Protein AF-A0A218UIF4-F1 (afdb_monomer_lite)

Foldseek 3Di:
DVVLVVCVVVVPADDLVSLVVLLVVLLPDDPPDPVSVVSVVSSVVVNVSPVPDLPCLPNLVSVLVSCLVVVVLVVSLVSVLSHLCLLSNLVSLLCNCVVVVVVVCLVVSLVVSLVSNVVVVNVNSSVSNVVNND

Organism: NCBI:txid40157

InterPro domains:
  IPR007317 Golgi to ER traffic protein 4 [PF04190] (1-133)
  IPR007317 Golgi to ER traffic protein 4 [PTHR12875] (1-133)
  IPR011990 Tetratricopeptide-like helical domain superfamily [G3DSA:1.25.40.10] (1-134)

Structure (mmCIF, N/CA/C/O backbone):
data_AF-A0A218UIF4-F1
#
_entry.id   AF-A0A218UIF4-F1
#
loop_
_atom_site.group_PDB
_atom_site.id
_atom_site.type_symbol
_atom_site.label_atom_id
_atom_site.label_alt_id
_atom_site.label_comp_id
_atom_site.label_asym_id
_atom_site.label_entity_id
_atom_site.label_seq_id
_atom_site.pdbx_PDB_ins_code
_atom_site.Cartn_x
_atom_site.Cartn_y
_atom_site.Cartn_z
_atom_site.occupancy
_atom_site.B_iso_or_equiv
_atom_site.auth_seq_id
_atom_site.auth_comp_id
_atom_site.auth_asym_id
_atom_site.auth_atom_id
_atom_site.pdbx_PDB_model_num
ATOM 1 N N . MET A 1 1 ? -5.548 -8.426 16.314 1.00 84.94 1 MET A N 1
ATOM 2 C CA . MET A 1 1 ? -7.003 -8.274 16.071 1.00 84.94 1 MET A CA 1
ATOM 3 C C . MET A 1 1 ? -7.715 -7.448 17.142 1.00 84.94 1 MET A C 1
ATOM 5 O O . MET A 1 1 ? -8.431 -6.534 16.761 1.00 84.94 1 MET A O 1
ATOM 9 N N . LEU A 1 2 ? -7.484 -7.687 18.441 1.00 92.12 2 LEU A N 1
ATOM 10 C CA . LEU A 1 2 ? -8.161 -6.963 19.537 1.00 92.12 2 LEU A CA 1
ATOM 11 C C . LEU A 1 2 ? -8.020 -5.430 19.494 1.00 92.12 2 LEU A C 1
ATOM 13 O O . LEU A 1 2 ? -8.958 -4.728 19.846 1.00 92.12 2 LEU A O 1
ATOM 17 N N . VAL A 1 3 ? -6.879 -4.902 19.030 1.00 92.81 3 VAL A N 1
ATOM 18 C CA . VAL A 1 3 ? -6.672 -3.446 18.895 1.00 92.81 3 VAL A CA 1
ATOM 19 C C . VAL A 1 3 ? -7.714 -2.821 17.962 1.00 92.81 3 VAL A C 1
ATOM 21 O O . VAL A 1 3 ? -8.368 -1.861 18.349 1.00 92.81 3 VAL A O 1
ATOM 24 N N . LEU A 1 4 ? -7.921 -3.394 16.771 1.00 92.62 4 LEU A N 1
ATOM 25 C CA . LEU A 1 4 ? -8.921 -2.902 15.814 1.00 92.62 4 LEU A CA 1
ATOM 26 C C . LEU A 1 4 ? -10.341 -3.045 16.364 1.00 92.62 4 LEU A C 1
ATOM 28 O O . LEU A 1 4 ? -11.136 -2.123 16.249 1.00 92.62 4 LEU A O 1
ATOM 32 N N . GLU A 1 5 ? -10.640 -4.163 17.026 1.00 94.31 5 GLU A N 1
ATOM 33 C CA . GLU A 1 5 ? -11.942 -4.370 17.663 1.00 94.31 5 GLU A CA 1
ATOM 34 C C . GLU A 1 5 ? -12.231 -3.329 18.758 1.00 94.31 5 GLU A C 1
ATOM 36 O O . GLU A 1 5 ? -13.353 -2.842 18.867 1.00 94.31 5 GLU A O 1
ATOM 41 N N . SER A 1 6 ? -11.219 -2.959 19.546 1.00 94.81 6 SER A N 1
ATOM 42 C CA . SER A 1 6 ? -11.327 -1.908 20.562 1.00 94.81 6 SER A CA 1
ATOM 43 C C . SER A 1 6 ? -11.587 -0.537 19.933 1.00 94.81 6 SER A C 1
ATOM 45 O O . SER A 1 6 ? -12.481 0.187 20.371 1.00 94.81 6 SER A O 1
ATOM 47 N N . LEU A 1 7 ? -10.851 -0.191 18.871 1.00 93.00 7 LEU A N 1
ATOM 48 C CA . LEU A 1 7 ? -11.015 1.079 18.156 1.00 93.00 7 LEU A CA 1
ATOM 49 C C . LEU A 1 7 ? -12.392 1.197 17.493 1.00 93.00 7 LEU A C 1
ATOM 51 O O . LEU A 1 7 ? -13.010 2.254 17.544 1.00 93.00 7 LEU A O 1
ATOM 55 N N . GLU A 1 8 ? -12.899 0.106 16.922 1.00 91.75 8 GLU A N 1
ATOM 56 C CA . GLU A 1 8 ? -14.248 0.043 16.352 1.00 91.75 8 GLU A CA 1
ATOM 57 C C . GLU A 1 8 ? -15.329 0.198 17.432 1.00 91.75 8 GLU A C 1
ATOM 59 O O . GLU A 1 8 ? -16.258 0.983 17.269 1.00 91.75 8 GLU A O 1
ATOM 64 N N . LYS A 1 9 ? -15.213 -0.522 18.557 1.00 93.81 9 LYS A N 1
ATOM 65 C CA . LYS A 1 9 ? -16.207 -0.480 19.647 1.00 93.81 9 LYS A CA 1
ATOM 66 C C . LYS A 1 9 ? -16.231 0.845 20.406 1.00 93.81 9 LYS A C 1
ATOM 68 O O . LYS A 1 9 ? -17.258 1.186 20.982 1.00 93.81 9 LYS A O 1
ATOM 73 N N . SER A 1 10 ? -15.106 1.553 20.445 1.00 93.31 10 SER A N 1
ATOM 74 C CA . SER A 1 10 ? -14.992 2.856 21.107 1.00 93.31 10 SER A CA 1
ATOM 75 C C . SER A 1 10 ? -15.363 4.034 20.205 1.00 93.31 10 SER A C 1
ATOM 77 O O . SER A 1 10 ? -15.313 5.168 20.676 1.00 93.31 10 SER A O 1
ATOM 79 N N . ASP A 1 11 ? -15.726 3.781 18.940 1.00 87.50 11 ASP A N 1
ATOM 80 C CA . ASP A 1 11 ? -15.936 4.813 17.915 1.00 87.50 11 ASP A CA 1
ATOM 81 C C . ASP A 1 11 ? -14.741 5.785 17.831 1.00 87.50 11 ASP A C 1
ATOM 83 O O . ASP A 1 11 ? -14.872 7.008 17.729 1.00 87.50 11 ASP A O 1
ATOM 87 N N . ALA A 1 12 ? -13.530 5.226 17.960 1.00 89.44 12 ALA A N 1
ATOM 88 C CA . ALA A 1 12 ? -12.306 6.005 17.964 1.00 89.44 12 ALA A CA 1
ATOM 89 C C . ALA A 1 12 ? -12.121 6.694 16.610 1.00 89.44 12 ALA A C 1
ATOM 91 O O . ALA A 1 12 ? -12.130 6.053 15.556 1.00 89.44 12 ALA A O 1
ATOM 92 N N . LYS A 1 13 ? -11.890 8.009 16.644 1.00 88.31 13 LYS A N 1
ATOM 93 C CA . LYS A 1 13 ? -11.562 8.776 15.442 1.00 88.31 13 LYS A CA 1
ATOM 94 C C . LYS A 1 13 ? -10.190 8.374 14.921 1.00 88.31 13 LYS A C 1
ATOM 96 O O . LYS A 1 13 ? -9.262 8.137 15.694 1.00 88.31 13 LYS A O 1
ATOM 101 N N . 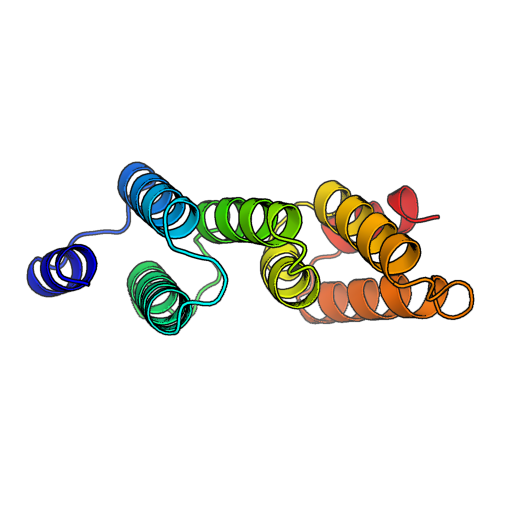VAL A 1 14 ? -10.058 8.359 13.600 1.00 87.75 14 VAL A N 1
ATOM 102 C CA . VAL A 1 14 ? -8.770 8.130 12.952 1.00 87.75 14 VAL A CA 1
ATOM 103 C C . VAL A 1 14 ? -7.821 9.270 13.307 1.00 87.75 14 VAL A C 1
ATOM 105 O O . VAL A 1 14 ? -8.141 10.443 13.114 1.00 87.75 14 VAL A O 1
ATOM 108 N N . ALA A 1 15 ? -6.656 8.906 13.828 1.00 87.81 15 ALA A N 1
ATOM 109 C CA . ALA A 1 15 ? -5.586 9.813 14.208 1.00 87.81 15 ALA A CA 1
ATOM 110 C C . ALA A 1 15 ? -4.251 9.270 13.685 1.00 87.81 15 ALA A C 1
ATOM 112 O O . ALA A 1 15 ? -4.094 8.060 13.497 1.00 87.81 15 ALA A O 1
ATOM 113 N N . GLU A 1 16 ? -3.298 10.158 13.400 1.00 85.56 16 GLU A N 1
ATOM 114 C CA . GLU A 1 16 ? -2.038 9.787 12.746 1.00 85.56 16 GLU A CA 1
ATOM 115 C C . GLU A 1 16 ? -1.218 8.787 13.573 1.00 85.56 16 GLU A C 1
ATOM 117 O O . GLU A 1 16 ? -0.703 7.811 13.029 1.00 85.56 16 GLU A O 1
ATOM 122 N N . ASP A 1 17 ? -1.173 8.964 14.893 1.00 90.25 17 ASP A N 1
ATOM 123 C CA . ASP A 1 17 ? -0.495 8.062 15.824 1.00 90.25 17 ASP A CA 1
ATOM 124 C C . ASP A 1 17 ? -1.091 6.645 15.795 1.00 90.25 17 ASP A C 1
ATOM 126 O O . ASP A 1 17 ? -0.357 5.653 15.822 1.00 90.25 17 ASP A O 1
ATOM 130 N N . LEU A 1 18 ? -2.417 6.529 15.662 1.00 90.88 18 LEU A N 1
ATOM 131 C CA . LEU A 1 18 ? -3.093 5.240 15.519 1.00 90.88 18 LEU A CA 1
ATOM 132 C C . LEU A 1 18 ? -2.725 4.562 14.197 1.00 90.88 18 LEU A C 1
ATOM 134 O O . LEU A 1 18 ? -2.445 3.362 14.190 1.00 90.88 18 LEU A O 1
ATOM 138 N N . LEU A 1 19 ? -2.667 5.314 13.094 1.00 90.00 19 LEU A N 1
ATOM 139 C CA . LEU A 1 19 ? -2.255 4.788 11.787 1.00 90.00 19 LEU A CA 1
ATOM 140 C C . LEU A 1 19 ? -0.800 4.305 11.805 1.00 90.00 19 LEU A C 1
ATOM 142 O O . LEU A 1 19 ? -0.497 3.225 11.295 1.00 90.00 19 LEU A O 1
ATOM 146 N N . GLU A 1 20 ? 0.098 5.063 12.434 1.00 90.81 20 GLU A N 1
ATOM 147 C CA . GLU A 1 20 ? 1.494 4.659 12.602 1.00 90.81 20 GLU A CA 1
ATOM 148 C C . GLU A 1 20 ? 1.625 3.398 13.455 1.00 90.81 20 GLU A C 1
ATOM 150 O O . GLU A 1 20 ? 2.401 2.502 13.121 1.00 90.81 20 GLU A O 1
ATOM 155 N N . ASN A 1 21 ? 0.853 3.288 14.535 1.00 92.69 21 ASN A N 1
ATOM 156 C CA . ASN A 1 21 ? 0.845 2.095 15.376 1.00 92.69 21 ASN A CA 1
ATOM 157 C C . ASN A 1 21 ? 0.303 0.871 14.624 1.00 92.69 21 ASN A C 1
ATOM 159 O O . ASN A 1 21 ? 0.860 -0.219 14.757 1.00 92.69 21 ASN A O 1
ATOM 163 N N . MET A 1 22 ? -0.723 1.038 13.783 1.00 92.38 22 MET A N 1
ATOM 164 C CA . MET A 1 22 ? -1.214 -0.036 12.912 1.00 92.38 22 MET A CA 1
ATOM 165 C C . MET A 1 22 ? -0.158 -0.492 11.913 1.00 92.38 22 MET A C 1
ATOM 167 O O . MET A 1 22 ? 0.060 -1.693 11.762 1.00 92.38 22 MET A O 1
ATOM 171 N N . ALA A 1 23 ? 0.527 0.448 11.266 1.00 92.06 23 ALA A N 1
ATOM 172 C CA . ALA A 1 23 ? 1.608 0.119 10.351 1.00 92.06 23 ALA A CA 1
ATOM 173 C C . ALA A 1 23 ? 2.762 -0.597 11.066 1.00 92.06 23 ALA A C 1
ATOM 175 O O . ALA A 1 23 ? 3.236 -1.616 10.577 1.00 92.06 23 ALA A O 1
ATOM 176 N N . LYS A 1 24 ? 3.172 -0.128 12.254 1.00 92.94 24 LYS A N 1
ATOM 177 C CA . LYS A 1 24 ? 4.195 -0.798 13.077 1.00 92.94 24 LYS A CA 1
ATOM 178 C C . LYS A 1 24 ? 3.795 -2.232 13.409 1.00 92.94 24 LYS A C 1
ATOM 180 O O . LYS A 1 24 ? 4.617 -3.130 13.262 1.00 92.94 24 LYS A O 1
ATOM 185 N N . LEU A 1 25 ? 2.542 -2.459 13.811 1.00 94.44 25 LEU A N 1
ATOM 186 C CA . LEU A 1 25 ? 2.030 -3.810 14.046 1.00 94.44 25 LEU A CA 1
ATOM 187 C C . LEU A 1 25 ? 2.124 -4.661 12.778 1.00 94.44 25 LEU A C 1
ATOM 189 O O . LEU A 1 25 ? 2.661 -5.759 12.844 1.00 94.44 25 LEU A O 1
ATOM 193 N N . PHE A 1 26 ? 1.682 -4.142 11.631 1.00 94.19 26 PHE A N 1
ATOM 194 C CA . PHE A 1 26 ? 1.777 -4.837 10.346 1.00 94.19 26 PHE A CA 1
ATOM 195 C C . PHE A 1 26 ? 3.221 -5.210 9.972 1.00 94.19 26 PHE A C 1
ATOM 197 O O . PHE A 1 26 ? 3.455 -6.337 9.546 1.00 94.19 26 PHE A O 1
ATOM 204 N N . CYS A 1 27 ? 4.194 -4.316 10.186 1.00 93.19 27 CYS A N 1
ATOM 205 C CA . CYS A 1 27 ? 5.617 -4.589 9.942 1.00 93.19 27 CYS A CA 1
ATOM 206 C C . CYS A 1 27 ? 6.176 -5.727 10.804 1.00 93.19 27 CYS A C 1
ATOM 208 O O . CYS A 1 27 ? 7.122 -6.394 10.401 1.00 93.19 27 CYS A O 1
ATOM 210 N N . LEU A 1 28 ? 5.632 -5.919 12.008 1.00 93.81 28 LEU A N 1
ATOM 211 C CA . LEU A 1 28 ? 6.063 -6.969 12.933 1.00 93.81 28 LEU A CA 1
ATOM 212 C C . LEU A 1 28 ? 5.381 -8.315 12.653 1.00 93.81 28 LEU A C 1
ATOM 214 O O . LEU A 1 28 ? 5.789 -9.337 13.204 1.00 93.81 28 LEU A O 1
ATOM 218 N N . MET A 1 29 ? 4.336 -8.335 11.822 1.00 94.50 29 MET A N 1
ATOM 219 C CA . MET A 1 29 ? 3.655 -9.566 11.439 1.00 94.50 29 MET A CA 1
ATOM 220 C C . MET A 1 29 ? 4.459 -10.317 10.380 1.00 94.50 29 MET A C 1
ATOM 222 O O . MET A 1 29 ? 4.955 -9.737 9.411 1.00 94.50 29 MET A O 1
ATOM 226 N N . HIS A 1 30 ? 4.518 -11.639 10.530 1.00 93.06 30 HIS A N 1
ATOM 227 C CA . HIS A 1 30 ? 5.156 -12.510 9.552 1.00 93.06 30 HIS A CA 1
ATOM 228 C C . HIS A 1 30 ? 4.515 -12.318 8.166 1.00 93.06 30 HIS A C 1
ATOM 230 O O . HIS A 1 30 ? 3.293 -12.388 8.028 1.00 93.06 30 HIS A O 1
ATOM 236 N N . SER A 1 31 ? 5.334 -12.073 7.142 1.00 89.94 31 SER A N 1
ATOM 237 C CA . SER A 1 31 ? 4.885 -11.670 5.798 1.00 89.94 31 SER A CA 1
ATOM 238 C C . SER A 1 31 ? 3.931 -12.655 5.137 1.00 89.94 31 SER A C 1
ATOM 240 O O . SER A 1 31 ? 2.959 -12.240 4.516 1.00 89.94 31 SER A O 1
ATOM 242 N N . ASN A 1 32 ? 4.148 -13.951 5.352 1.00 87.56 32 ASN A N 1
ATOM 243 C CA . ASN A 1 32 ? 3.327 -15.005 4.753 1.00 87.56 32 ASN A CA 1
ATOM 244 C C . ASN A 1 32 ? 2.153 -15.459 5.638 1.00 87.56 32 ASN A C 1
ATOM 246 O O . ASN A 1 32 ? 1.569 -16.508 5.375 1.00 87.56 32 ASN A O 1
ATOM 250 N N . SER A 1 33 ? 1.836 -14.741 6.722 1.00 93.12 33 SER A N 1
ATOM 251 C CA . SER A 1 33 ? 0.749 -15.150 7.616 1.00 93.12 33 SER A CA 1
ATOM 252 C C . SER A 1 33 ? -0.620 -14.679 7.095 1.00 93.12 33 SER A C 1
ATOM 254 O O . SER A 1 33 ? -0.769 -13.514 6.708 1.00 93.12 33 SER A O 1
ATOM 256 N N . PRO A 1 34 ? -1.658 -15.537 7.108 1.00 92.31 34 PRO A N 1
ATOM 257 C CA . PRO A 1 34 ? -3.009 -15.135 6.711 1.00 92.31 34 PRO A CA 1
ATOM 258 C C . PRO A 1 34 ? -3.596 -14.063 7.645 1.00 92.31 34 PRO A C 1
ATOM 260 O O . PRO A 1 34 ? -4.385 -13.216 7.220 1.00 92.31 34 PRO A O 1
ATOM 263 N N . GLU A 1 35 ? -3.171 -14.036 8.910 1.00 94.25 35 GLU A N 1
ATOM 264 C CA . GLU A 1 35 ? -3.559 -13.014 9.884 1.00 94.25 35 GLU A CA 1
ATOM 265 C C . GLU A 1 35 ? -3.099 -11.623 9.451 1.00 94.25 35 GLU A C 1
ATOM 267 O O . GLU A 1 35 ? -3.800 -10.649 9.726 1.00 94.25 35 GLU A O 1
ATOM 272 N N . ARG A 1 36 ? -1.952 -11.514 8.768 1.00 93.31 36 ARG A N 1
ATOM 273 C CA . ARG A 1 36 ? -1.428 -10.238 8.270 1.00 93.31 36 ARG A CA 1
ATOM 274 C C . ARG A 1 36 ? -2.334 -9.645 7.195 1.00 93.31 36 ARG A C 1
ATOM 276 O O . ARG A 1 36 ? -2.655 -8.459 7.265 1.00 93.31 36 ARG A O 1
ATOM 283 N N . ALA A 1 37 ? -2.818 -10.470 6.267 1.00 91.19 37 ALA A N 1
ATOM 284 C CA . ALA A 1 37 ? -3.794 -10.056 5.258 1.00 91.19 37 ALA A CA 1
ATOM 285 C C . ALA A 1 37 ? -5.141 -9.660 5.892 1.00 91.19 37 ALA A C 1
ATOM 287 O O . ALA A 1 37 ? -5.710 -8.615 5.565 1.00 91.19 37 ALA A O 1
ATOM 288 N N . ALA A 1 38 ? -5.625 -10.447 6.861 1.00 93.62 38 ALA A N 1
ATOM 289 C CA . ALA A 1 38 ? -6.857 -10.140 7.589 1.00 93.62 38 ALA A CA 1
ATOM 290 C C . ALA A 1 38 ? -6.750 -8.832 8.397 1.00 93.62 38 ALA A C 1
ATOM 292 O O . ALA A 1 38 ? -7.687 -8.029 8.417 1.00 93.62 38 ALA A O 1
ATOM 293 N N . PHE A 1 39 ? -5.602 -8.595 9.040 1.00 94.69 39 PHE A N 1
ATOM 294 C CA . PHE A 1 39 ? -5.313 -7.357 9.758 1.00 94.69 39 PHE A CA 1
ATOM 295 C C . PHE A 1 39 ? -5.292 -6.156 8.812 1.00 94.69 39 PHE A C 1
ATOM 297 O O . PHE A 1 39 ? -5.962 -5.167 9.094 1.00 94.69 39 PHE A O 1
ATOM 304 N N . LEU A 1 40 ? -4.584 -6.259 7.682 1.00 91.88 40 LEU A N 1
ATOM 305 C CA . LEU A 1 40 ? -4.489 -5.207 6.670 1.00 91.88 40 LEU A CA 1
ATOM 306 C C . LEU A 1 40 ? -5.869 -4.781 6.159 1.00 91.88 40 LEU A C 1
ATOM 308 O O . LEU A 1 40 ? -6.215 -3.602 6.215 1.00 91.88 40 LEU A O 1
ATOM 312 N N . SER A 1 41 ? -6.683 -5.746 5.724 1.00 90.12 41 SER A N 1
ATOM 313 C CA . SER A 1 41 ? -8.032 -5.482 5.212 1.00 90.12 41 SER A CA 1
ATOM 314 C C . SER A 1 41 ? -8.908 -4.766 6.248 1.00 90.12 41 SER A C 1
ATOM 316 O O . SER A 1 41 ? -9.562 -3.764 5.942 1.00 90.12 41 SER A O 1
ATOM 318 N N . ARG A 1 42 ? -8.878 -5.226 7.507 1.00 92.25 42 ARG A N 1
ATOM 319 C CA . ARG A 1 42 ? -9.663 -4.622 8.591 1.00 92.25 42 ARG A CA 1
ATOM 320 C C . ARG A 1 42 ? -9.141 -3.239 8.990 1.00 92.25 42 ARG A C 1
ATOM 322 O O . ARG A 1 42 ? -9.952 -2.344 9.212 1.00 92.25 42 ARG A O 1
ATOM 329 N N . ALA A 1 43 ? -7.822 -3.043 9.031 1.00 91.94 43 ALA A N 1
ATOM 330 C CA . ALA A 1 43 ? -7.198 -1.754 9.328 1.00 91.94 43 ALA A CA 1
ATOM 331 C C . ALA A 1 43 ? -7.541 -0.698 8.269 1.00 91.94 43 ALA A C 1
ATOM 333 O O . ALA A 1 43 ? -7.947 0.408 8.621 1.00 91.94 43 ALA A O 1
ATOM 334 N N . LEU A 1 44 ? -7.468 -1.053 6.980 1.00 89.06 44 LEU A N 1
ATOM 335 C CA . LEU A 1 44 ? -7.870 -0.169 5.882 1.00 89.06 44 LEU A CA 1
ATOM 336 C C . LEU A 1 44 ? -9.351 0.204 5.986 1.00 89.06 44 LEU A C 1
ATOM 338 O O . LEU A 1 44 ? -9.693 1.387 5.932 1.00 89.06 44 LEU A O 1
ATOM 342 N N . LYS A 1 45 ? -10.226 -0.784 6.220 1.00 88.88 45 LYS A N 1
ATOM 343 C CA . LYS A 1 45 ? -11.664 -0.551 6.398 1.00 88.88 45 LYS A CA 1
ATOM 344 C C . LYS A 1 45 ? -11.946 0.402 7.559 1.00 88.88 45 LYS A C 1
ATOM 346 O O . LYS A 1 45 ? -12.686 1.363 7.363 1.00 88.88 45 LYS A O 1
ATOM 351 N N . TRP A 1 46 ? -11.349 0.164 8.728 1.00 89.88 46 TRP A N 1
ATOM 352 C CA . TRP A 1 46 ? -11.495 1.049 9.886 1.00 89.88 46 TRP A CA 1
ATOM 353 C C . TRP A 1 46 ? -10.993 2.462 9.572 1.00 89.88 46 TRP A C 1
ATOM 355 O O . TRP A 1 46 ? -11.723 3.429 9.781 1.00 89.88 46 TRP A O 1
ATOM 365 N N . SER A 1 47 ? -9.800 2.580 8.977 1.00 87.50 47 SER A N 1
ATOM 366 C CA . SER A 1 47 ? -9.212 3.883 8.657 1.00 87.50 47 SER A CA 1
ATOM 367 C C . SER A 1 47 ? -10.068 4.684 7.676 1.00 87.50 47 SER A C 1
ATOM 369 O O . SER A 1 47 ? -10.158 5.888 7.800 1.00 87.50 47 SER A O 1
ATOM 371 N N . SER A 1 48 ? -10.791 4.052 6.749 1.00 83.44 48 SER A N 1
ATOM 372 C CA . SER A 1 48 ? -11.640 4.783 5.792 1.00 83.44 48 SER A CA 1
ATOM 373 C C . SER A 1 48 ? -12.839 5.522 6.420 1.00 83.44 48 SER A C 1
ATOM 375 O O . SER A 1 48 ? -13.536 6.273 5.727 1.00 83.44 48 SER A O 1
ATOM 377 N N . GLY A 1 49 ? -13.130 5.288 7.709 1.00 73.38 49 GLY A N 1
ATOM 378 C CA . GLY A 1 49 ? -14.206 5.955 8.451 1.00 73.38 49 GLY A CA 1
ATOM 379 C C . GLY A 1 49 ? -15.599 5.786 7.828 1.00 73.38 49 GLY A C 1
ATOM 380 O O . GLY A 1 49 ? -16.478 6.610 8.057 1.00 73.38 49 GLY A O 1
ATOM 381 N N . GLY A 1 50 ? -15.791 4.784 6.960 1.00 62.62 50 GLY A N 1
ATOM 382 C CA . GLY A 1 50 ? -17.030 4.572 6.202 1.00 62.62 50 GLY A CA 1
ATOM 383 C C . GLY A 1 50 ? -17.318 5.610 5.106 1.00 62.62 50 GLY A C 1
ATOM 384 O O . GLY A 1 50 ? -18.316 5.479 4.404 1.00 62.62 50 GLY A O 1
ATOM 385 N N . SER A 1 51 ? -16.457 6.616 4.918 1.00 54.75 51 SER A N 1
ATOM 386 C CA . SER A 1 51 ? -16.694 7.729 3.986 1.00 54.75 51 SER A CA 1
ATOM 387 C C . SER A 1 51 ? -16.329 7.415 2.531 1.00 54.75 51 SER A C 1
ATOM 389 O O . SER A 1 51 ? -16.622 8.208 1.636 1.00 54.75 51 SER A O 1
ATOM 391 N N . GLY A 1 52 ? -15.668 6.277 2.277 1.00 52.31 52 GLY A N 1
ATOM 392 C CA . GLY A 1 52 ? -15.218 5.857 0.944 1.00 52.31 52 GLY A CA 1
ATOM 393 C C . GLY A 1 52 ? -14.216 6.812 0.278 1.00 52.31 52 GLY A C 1
ATOM 394 O O . GLY A 1 52 ? -13.808 6.565 -0.856 1.00 52.31 52 GLY A O 1
ATOM 395 N N . LYS A 1 53 ? -13.819 7.902 0.950 1.00 51.81 53 LYS A N 1
ATOM 396 C CA . LYS A 1 53 ? -12.887 8.896 0.425 1.00 51.81 53 LYS A CA 1
ATOM 397 C C . LYS A 1 53 ? -11.451 8.524 0.781 1.00 51.81 53 LYS A C 1
ATOM 399 O O . LYS A 1 53 ? -11.138 8.172 1.914 1.00 51.81 53 LYS A O 1
ATOM 404 N N . LEU A 1 54 ? -10.602 8.610 -0.241 1.00 54.47 54 LEU A N 1
ATOM 405 C CA . LEU A 1 54 ? -9.148 8.424 -0.255 1.00 54.47 54 LEU A CA 1
ATOM 406 C C . LEU A 1 54 ? -8.406 9.383 0.703 1.00 54.47 54 LEU A C 1
ATOM 408 O O . LEU A 1 54 ? -7.695 10.272 0.244 1.00 54.47 54 LEU A O 1
ATOM 412 N N . GLU A 1 55 ? -8.561 9.256 2.021 1.00 53.47 55 GLU A N 1
ATOM 413 C CA . GLU A 1 55 ? -8.064 10.299 2.938 1.00 53.47 55 GLU A CA 1
ATOM 414 C C . GLU A 1 55 ? -7.105 9.839 4.038 1.00 53.47 55 GLU A C 1
ATOM 416 O O . GLU A 1 55 ? -6.860 10.588 4.977 1.00 53.47 55 GLU A O 1
ATOM 421 N N . HIS A 1 56 ? -6.422 8.697 3.883 1.00 62.97 56 HIS A N 1
ATOM 422 C CA . HIS A 1 56 ? -5.263 8.382 4.735 1.00 62.97 56 HIS A CA 1
ATOM 423 C C . HIS A 1 56 ? -4.030 7.960 3.937 1.00 62.97 56 HIS A C 1
ATOM 425 O O . HIS A 1 56 ? -3.568 6.820 4.006 1.00 62.97 56 HIS A O 1
ATOM 431 N N . SER A 1 57 ? -3.452 8.942 3.236 1.00 72.06 57 SER A N 1
ATOM 432 C CA . SER A 1 57 ? -2.143 8.840 2.572 1.00 72.06 57 SER A CA 1
ATOM 433 C C . SER A 1 57 ? -1.080 8.218 3.489 1.00 72.06 57 SER A C 1
ATOM 435 O O . SER A 1 57 ? -0.320 7.359 3.058 1.00 72.06 57 SER A O 1
ATOM 437 N N . LYS A 1 58 ? -1.083 8.535 4.792 1.00 82.56 58 LYS A N 1
ATOM 438 C CA . LYS A 1 58 ? -0.056 8.039 5.720 1.00 82.56 58 LYS A CA 1
ATOM 439 C C . LYS A 1 58 ? -0.076 6.518 5.916 1.00 82.56 58 LYS A C 1
ATOM 441 O O . LYS A 1 58 ? 0.986 5.901 5.906 1.00 82.56 58 LYS A O 1
ATOM 446 N N . LEU A 1 59 ? -1.250 5.891 6.057 1.00 87.56 59 LEU A N 1
ATOM 447 C CA . LEU A 1 59 ? -1.321 4.432 6.211 1.00 87.56 59 LEU A CA 1
ATOM 448 C C . LEU A 1 59 ? -0.929 3.731 4.907 1.00 87.56 59 LEU A C 1
ATOM 450 O O . LEU A 1 59 ? -0.101 2.826 4.941 1.00 87.56 59 LEU A O 1
ATOM 454 N N . HIS A 1 60 ? -1.446 4.190 3.761 1.00 89.94 60 HIS A N 1
ATOM 455 C CA . HIS A 1 60 ? -1.023 3.673 2.455 1.00 89.94 60 HIS A CA 1
ATOM 456 C C . HIS A 1 60 ? 0.489 3.826 2.244 1.00 89.94 60 HIS A C 1
ATOM 458 O O . HIS A 1 60 ? 1.122 2.896 1.759 1.00 89.94 60 HIS A O 1
ATOM 464 N N . GLN A 1 61 ? 1.087 4.939 2.672 1.00 89.12 61 GLN A N 1
ATOM 465 C CA . GLN A 1 61 ? 2.522 5.189 2.554 1.00 89.12 61 GLN A CA 1
ATOM 466 C C . GLN A 1 61 ? 3.335 4.182 3.356 1.00 89.12 61 GLN A C 1
ATOM 468 O O . GLN A 1 61 ? 4.265 3.571 2.831 1.00 89.12 61 GLN A O 1
ATOM 473 N N . LEU A 1 62 ? 2.974 3.979 4.621 1.00 90.88 62 LEU A N 1
ATOM 474 C CA . LEU A 1 62 ? 3.687 3.039 5.477 1.00 90.88 62 LEU A CA 1
ATOM 475 C C . LEU A 1 62 ? 3.536 1.599 4.971 1.00 90.88 62 LEU A C 1
ATOM 477 O O . LEU A 1 62 ? 4.514 0.858 4.949 1.00 90.88 62 LEU A O 1
ATOM 481 N N . LEU A 1 63 ? 2.344 1.222 4.502 1.00 92.88 63 LEU A N 1
ATOM 482 C CA . LEU A 1 63 ? 2.093 -0.095 3.916 1.00 92.88 63 LEU A CA 1
ATOM 483 C C . LEU A 1 63 ? 2.889 -0.312 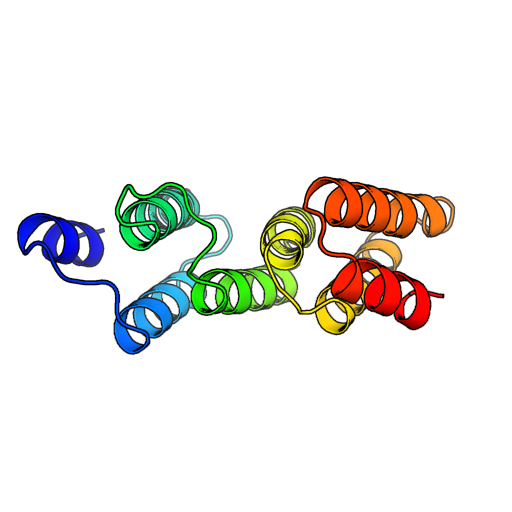2.628 1.00 92.88 63 LEU A C 1
ATOM 485 O O . LEU A 1 63 ? 3.538 -1.348 2.501 1.00 92.88 63 LEU A O 1
ATOM 489 N N . ALA A 1 64 ? 2.894 0.667 1.718 1.00 94.44 64 ALA A N 1
ATOM 490 C CA . ALA A 1 64 ? 3.641 0.610 0.464 1.00 94.44 64 ALA A CA 1
ATOM 491 C C . ALA A 1 64 ? 5.130 0.338 0.713 1.00 94.44 64 ALA A C 1
ATOM 493 O O . ALA A 1 64 ? 5.698 -0.591 0.137 1.00 94.44 64 ALA A O 1
ATOM 494 N N . ILE A 1 65 ? 5.742 1.095 1.630 1.00 93.25 65 ILE A N 1
ATOM 495 C CA . ILE A 1 65 ? 7.163 0.964 1.974 1.00 93.25 65 ILE A CA 1
ATOM 496 C C . ILE A 1 65 ? 7.454 -0.389 2.634 1.00 93.25 65 ILE A C 1
ATOM 498 O O . ILE A 1 65 ? 8.461 -1.021 2.318 1.00 93.25 65 ILE A O 1
ATOM 502 N N . THR A 1 66 ? 6.601 -0.852 3.549 1.00 94.06 66 THR A N 1
ATOM 503 C CA . THR A 1 66 ? 6.798 -2.145 4.220 1.00 94.06 66 THR A CA 1
ATOM 504 C C . THR A 1 66 ? 6.665 -3.313 3.252 1.00 94.06 66 THR A C 1
ATOM 506 O O . THR A 1 66 ? 7.503 -4.207 3.255 1.00 94.06 66 THR A O 1
ATOM 509 N N . LEU A 1 67 ? 5.650 -3.294 2.389 1.00 94.56 67 LEU A N 1
ATOM 510 C CA . LEU A 1 67 ? 5.442 -4.333 1.380 1.00 94.56 67 LEU A CA 1
ATOM 511 C C . LEU A 1 67 ? 6.570 -4.365 0.348 1.00 94.56 67 LEU A C 1
ATOM 513 O O . LEU A 1 67 ? 6.990 -5.448 -0.047 1.00 94.56 67 LEU A O 1
ATOM 517 N N . TRP A 1 68 ? 7.098 -3.199 -0.034 1.00 94.50 68 TRP A N 1
ATOM 518 C CA . TRP A 1 68 ? 8.279 -3.115 -0.893 1.00 94.50 68 TRP A CA 1
ATOM 519 C C . TRP A 1 68 ? 9.491 -3.778 -0.228 1.00 94.50 68 TRP A C 1
ATOM 521 O O . TRP A 1 68 ? 10.121 -4.644 -0.829 1.00 94.50 68 TRP A O 1
ATOM 531 N N . LYS A 1 69 ? 9.775 -3.464 1.043 1.00 92.69 69 LYS A N 1
ATOM 532 C CA . LYS A 1 69 ? 10.876 -4.101 1.794 1.00 92.69 69 LYS A CA 1
ATOM 533 C C . LYS A 1 69 ? 10.732 -5.620 1.892 1.00 92.69 69 LYS A C 1
ATOM 535 O O . LYS A 1 69 ? 11.734 -6.326 1.832 1.00 92.69 69 LYS A O 1
ATOM 540 N N . ASP A 1 70 ? 9.500 -6.107 1.994 1.00 92.12 70 ASP A N 1
ATOM 541 C CA . ASP A 1 70 ? 9.182 -7.537 2.029 1.00 92.12 70 ASP A CA 1
ATOM 542 C C . ASP A 1 70 ? 9.208 -8.205 0.640 1.00 92.12 70 ASP A C 1
ATOM 544 O O . ASP A 1 70 ? 8.850 -9.376 0.523 1.00 92.12 70 ASP A O 1
ATOM 548 N N . GLN A 1 71 ? 9.611 -7.479 -0.413 1.00 91.12 71 GLN A N 1
ATOM 549 C CA . GLN A 1 71 ? 9.612 -7.920 -1.815 1.00 91.12 71 GLN A CA 1
ATOM 550 C C . GLN A 1 71 ? 8.214 -8.271 -2.357 1.00 91.12 71 GLN A C 1
ATOM 552 O O . GLN A 1 71 ? 8.072 -8.890 -3.412 1.00 91.12 71 GLN A O 1
ATOM 557 N N . ASN A 1 72 ? 7.154 -7.823 -1.678 1.00 91.44 72 ASN A N 1
ATOM 558 C CA . ASN A 1 72 ? 5.780 -7.911 -2.160 1.00 91.44 72 ASN A CA 1
ATOM 559 C C . ASN A 1 72 ? 5.436 -6.667 -2.996 1.00 91.44 72 ASN A C 1
ATOM 561 O O . ASN A 1 72 ? 4.601 -5.835 -2.628 1.00 91.44 72 ASN A O 1
ATOM 565 N N . CYS A 1 73 ? 6.131 -6.523 -4.125 1.00 90.44 73 CYS A N 1
ATOM 566 C CA . CYS A 1 73 ? 6.038 -5.342 -4.981 1.00 90.44 73 CYS A CA 1
ATOM 567 C C . CYS A 1 73 ? 4.659 -5.175 -5.633 1.00 90.44 73 CYS A C 1
ATOM 569 O O . CYS A 1 73 ? 4.219 -4.047 -5.834 1.00 90.44 73 CYS A O 1
ATOM 571 N N . SER A 1 74 ? 3.946 -6.274 -5.905 1.00 89.06 74 SER A N 1
ATOM 572 C CA . SER A 1 74 ? 2.592 -6.217 -6.472 1.00 89.06 74 SER A CA 1
ATOM 573 C C . SER A 1 74 ? 1.612 -5.512 -5.527 1.00 89.06 74 SER A C 1
ATOM 575 O O . SER A 1 74 ? 0.941 -4.562 -5.931 1.00 89.06 74 SER A O 1
ATOM 577 N N . GLU A 1 75 ? 1.591 -5.895 -4.247 1.00 91.50 75 GLU A N 1
ATOM 578 C CA . GLU A 1 75 ? 0.743 -5.228 -3.253 1.00 91.50 75 GLU A CA 1
ATOM 579 C C . GLU A 1 75 ? 1.276 -3.822 -2.923 1.00 91.50 75 GLU A C 1
ATOM 581 O O . GLU A 1 75 ? 0.509 -2.877 -2.734 1.00 91.50 75 GLU A O 1
ATOM 586 N N . SER A 1 76 ? 2.602 -3.639 -2.910 1.00 94.31 76 SER A N 1
ATOM 587 C CA . SER A 1 76 ? 3.219 -2.320 -2.722 1.00 94.31 76 SER A CA 1
ATOM 588 C C . SER A 1 76 ? 2.772 -1.313 -3.791 1.00 94.31 76 SER A C 1
ATOM 590 O O . SER A 1 76 ? 2.390 -0.189 -3.451 1.00 94.31 76 SER A O 1
ATOM 592 N N . GLN A 1 77 ? 2.737 -1.721 -5.067 1.00 92.81 77 GLN A N 1
ATOM 593 C CA . GLN A 1 77 ? 2.259 -0.898 -6.182 1.00 92.81 77 GLN A CA 1
ATOM 594 C C . GLN A 1 77 ? 0.838 -0.395 -5.938 1.00 92.81 77 GLN A C 1
ATOM 596 O O . GLN A 1 77 ? 0.584 0.799 -6.102 1.00 92.81 77 GLN A O 1
ATOM 601 N N . TYR A 1 78 ? -0.069 -1.273 -5.499 1.00 91.50 78 TYR A N 1
ATOM 602 C CA . TYR A 1 78 ? -1.447 -0.895 -5.184 1.00 91.50 78 TYR A CA 1
ATOM 603 C C . TYR A 1 78 ? -1.505 0.246 -4.163 1.00 91.50 78 TYR A C 1
ATOM 605 O O . TYR A 1 78 ? -2.222 1.230 -4.355 1.00 91.50 78 TYR A O 1
ATOM 613 N N . HIS A 1 79 ? -0.700 0.169 -3.102 1.00 92.56 79 HIS A N 1
ATOM 614 C CA . HIS A 1 79 ? -0.658 1.233 -2.108 1.00 92.56 79 HIS A CA 1
ATOM 615 C C . HIS A 1 79 ? -0.031 2.523 -2.644 1.00 92.56 79 HIS A C 1
ATOM 617 O O . HIS A 1 79 ? -0.575 3.591 -2.368 1.00 92.56 79 HIS A O 1
ATOM 623 N N . PHE A 1 80 ? 1.037 2.447 -3.446 1.00 92.81 80 PHE A N 1
ATOM 624 C CA . PHE A 1 80 ? 1.654 3.619 -4.076 1.00 92.81 80 PHE A CA 1
ATOM 625 C C . PHE A 1 80 ? 0.714 4.367 -5.033 1.00 92.81 80 PHE A C 1
ATOM 627 O O . PHE A 1 80 ? 0.767 5.596 -5.088 1.00 92.81 80 PHE A O 1
ATOM 634 N N . LEU A 1 81 ? -0.186 3.670 -5.737 1.00 90.56 81 LEU A N 1
ATOM 635 C CA . LEU A 1 81 ? -1.179 4.300 -6.624 1.00 90.56 81 LEU A CA 1
ATOM 636 C C . LEU A 1 81 ? -2.106 5.278 -5.889 1.00 90.56 81 LEU A C 1
ATOM 638 O O . LEU A 1 81 ? -2.610 6.235 -6.481 1.00 90.56 81 LEU A O 1
ATOM 642 N N . HIS A 1 82 ? -2.319 5.055 -4.594 1.00 86.75 82 HIS A N 1
ATOM 643 C CA . HIS A 1 82 ? -3.147 5.903 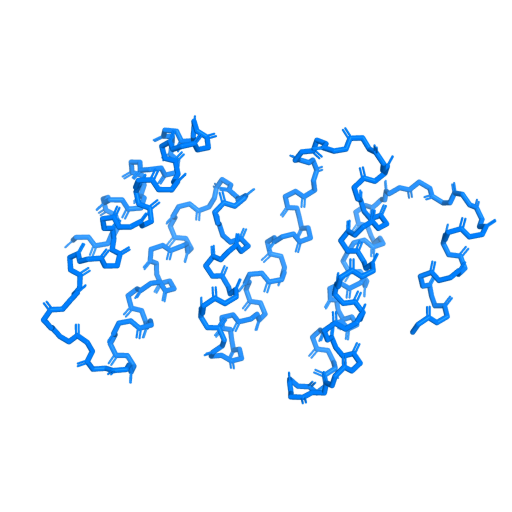-3.740 1.00 86.75 82 HIS A CA 1
ATOM 644 C C . HIS A 1 82 ? -2.365 7.031 -3.053 1.00 86.75 82 HIS A C 1
ATOM 646 O O . HIS A 1 82 ? -2.944 7.793 -2.278 1.00 86.75 82 HIS A O 1
ATOM 652 N N . LEU A 1 83 ? -1.071 7.171 -3.351 1.00 85.12 83 LEU A N 1
ATOM 653 C CA . LEU A 1 83 ? -0.200 8.204 -2.800 1.00 85.12 83 LEU A CA 1
ATOM 654 C C . LEU A 1 83 ? 0.120 9.288 -3.824 1.00 85.12 83 LEU A C 1
ATOM 656 O O . LEU A 1 83 ? 0.141 9.086 -5.040 1.00 85.12 83 LEU A O 1
ATOM 660 N N . THR A 1 84 ? 0.494 10.450 -3.307 1.00 84.50 84 THR A N 1
ATOM 661 C CA . THR A 1 84 ? 1.189 11.495 -4.066 1.00 84.50 84 THR A CA 1
ATOM 662 C C . THR A 1 84 ? 2.709 11.290 -4.027 1.00 84.50 84 THR A C 1
ATOM 664 O O . THR A 1 84 ? 3.453 12.253 -3.875 1.00 84.50 84 THR A O 1
ATOM 667 N N . ASP A 1 85 ? 3.169 10.037 -4.115 1.00 87.50 85 ASP A N 1
ATOM 668 C CA . ASP A 1 85 ? 4.589 9.659 -4.103 1.00 87.50 85 ASP A CA 1
ATOM 669 C C . ASP A 1 85 ? 4.967 8.912 -5.390 1.00 87.50 85 ASP A C 1
ATOM 671 O O . ASP A 1 85 ? 5.134 7.690 -5.423 1.00 87.50 85 ASP A O 1
ATOM 675 N N . GLY A 1 86 ? 5.058 9.664 -6.490 1.00 89.50 86 GLY A N 1
ATOM 676 C CA . GLY A 1 86 ? 5.443 9.104 -7.785 1.00 89.50 86 GLY A CA 1
ATOM 677 C C . GLY A 1 86 ? 6.895 8.615 -7.830 1.00 89.50 86 GLY A C 1
ATOM 678 O O . GLY A 1 86 ? 7.192 7.632 -8.502 1.00 89.50 86 GLY A O 1
ATOM 679 N N . GLN A 1 87 ? 7.790 9.254 -7.075 1.00 94.50 87 GLN A N 1
ATOM 680 C CA . GLN A 1 87 ? 9.206 8.889 -7.029 1.00 94.50 87 GLN A CA 1
ATOM 681 C C . GLN A 1 87 ? 9.397 7.536 -6.332 1.00 94.50 87 GLN A C 1
ATOM 683 O O . GLN A 1 87 ? 10.096 6.670 -6.858 1.00 94.50 87 GLN A O 1
ATOM 688 N N . GLY A 1 88 ? 8.762 7.336 -5.171 1.00 93.50 88 GLY A N 1
ATOM 689 C CA . GLY A 1 88 ? 8.775 6.056 -4.464 1.00 93.50 88 GLY A CA 1
ATOM 690 C C . GLY A 1 88 ? 8.161 4.934 -5.299 1.00 93.50 88 GLY A C 1
ATOM 691 O O . GLY A 1 88 ? 8.743 3.855 -5.397 1.00 93.50 88 GLY A O 1
ATOM 692 N N . CYS A 1 89 ? 7.047 5.218 -5.983 1.00 94.50 89 CYS A N 1
ATOM 693 C CA . CYS A 1 89 ? 6.410 4.268 -6.891 1.00 94.50 89 CYS A CA 1
ATOM 694 C C . CYS A 1 89 ? 7.346 3.837 -8.033 1.00 94.50 89 CYS A C 1
ATOM 696 O O . CYS A 1 89 ? 7.517 2.641 -8.256 1.00 94.50 89 CYS A O 1
ATOM 698 N N . ALA A 1 90 ? 7.990 4.784 -8.722 1.00 94.75 90 ALA A N 1
ATOM 699 C CA . ALA A 1 90 ? 8.908 4.474 -9.818 1.00 94.75 90 ALA A CA 1
ATOM 700 C C . ALA A 1 90 ? 10.129 3.667 -9.356 1.00 94.75 90 ALA A C 1
ATOM 702 O O . ALA A 1 90 ? 10.476 2.674 -9.991 1.00 94.75 90 ALA A O 1
ATOM 703 N N . ASN A 1 91 ? 10.732 4.036 -8.221 1.00 94.81 91 ASN A N 1
ATOM 704 C CA . ASN A 1 91 ? 11.856 3.293 -7.649 1.00 94.81 91 ASN A CA 1
ATOM 705 C C . ASN A 1 91 ? 11.471 1.840 -7.320 1.00 94.81 91 ASN A C 1
ATOM 707 O O . ASN A 1 91 ? 12.208 0.915 -7.659 1.00 94.81 91 ASN A O 1
ATOM 711 N N . MET A 1 92 ? 10.300 1.639 -6.708 1.00 95.19 92 MET A N 1
ATOM 712 C CA . MET A 1 92 ? 9.776 0.305 -6.412 1.00 95.19 92 MET A CA 1
ATOM 713 C C . MET A 1 92 ? 9.524 -0.497 -7.697 1.00 95.19 92 MET A C 1
ATOM 715 O O . MET A 1 92 ? 9.917 -1.660 -7.773 1.00 95.19 92 MET A O 1
ATOM 719 N N . LEU A 1 93 ? 8.934 0.114 -8.733 1.00 93.06 93 LEU A N 1
ATOM 720 C CA . LEU A 1 93 ? 8.695 -0.553 -10.018 1.00 93.06 93 LEU A CA 1
ATOM 721 C C . LEU A 1 93 ? 10.005 -0.964 -10.704 1.00 93.06 93 LEU A C 1
ATOM 723 O O . LEU A 1 93 ? 10.073 -2.061 -11.255 1.00 93.06 93 LEU A O 1
ATOM 727 N N . LEU A 1 94 ? 11.044 -0.122 -10.664 1.00 91.50 94 LEU A N 1
ATOM 728 C CA . LEU A 1 94 ? 12.361 -0.455 -11.219 1.00 91.50 94 LEU A CA 1
ATOM 729 C C . LEU A 1 94 ? 12.970 -1.660 -10.500 1.00 91.50 94 LEU A C 1
ATOM 731 O O . LEU A 1 94 ? 13.386 -2.620 -11.150 1.00 91.50 94 LEU A O 1
ATOM 735 N N . GLU A 1 95 ? 12.970 -1.653 -9.165 1.00 91.38 95 GLU A N 1
ATOM 736 C CA . GLU A 1 95 ? 13.451 -2.794 -8.382 1.00 91.38 95 GLU A CA 1
ATOM 737 C C . GLU A 1 95 ? 12.641 -4.061 -8.687 1.00 91.38 95 GLU A C 1
ATOM 739 O O . GLU A 1 95 ? 13.212 -5.142 -8.856 1.00 91.38 95 GLU A O 1
ATOM 744 N N . TYR A 1 96 ? 11.320 -3.935 -8.835 1.00 90.00 96 TYR A N 1
ATOM 745 C CA . TYR A 1 96 ? 10.451 -5.060 -9.160 1.00 90.00 96 TYR A CA 1
ATOM 746 C C . TYR A 1 96 ? 10.776 -5.673 -10.532 1.00 90.00 96 TYR A C 1
ATOM 748 O O . TYR A 1 96 ? 10.948 -6.890 -10.642 1.00 90.00 96 TYR A O 1
ATOM 756 N N . CYS A 1 97 ? 10.950 -4.840 -11.560 1.00 87.81 97 CYS A N 1
ATOM 757 C CA . CYS A 1 97 ? 11.295 -5.293 -12.910 1.00 87.81 97 CYS A CA 1
ATOM 758 C C . CYS A 1 97 ? 12.656 -5.994 -12.949 1.00 87.81 97 CYS A C 1
ATOM 760 O O . CYS A 1 97 ? 12.804 -7.064 -13.548 1.00 87.81 97 CYS A O 1
ATOM 762 N N . LEU A 1 98 ? 13.654 -5.397 -12.289 1.00 85.81 98 LEU A N 1
ATOM 763 C CA . LEU A 1 98 ? 15.027 -5.895 -12.280 1.00 85.81 98 LEU A CA 1
ATOM 764 C C . LEU A 1 98 ? 15.164 -7.195 -11.477 1.00 85.81 98 LEU A C 1
ATOM 766 O O . LEU A 1 98 ? 15.834 -8.125 -11.930 1.00 85.81 98 LEU A O 1
ATOM 770 N N . SER A 1 99 ? 14.508 -7.290 -10.317 1.00 84.50 99 SER A N 1
ATOM 771 C CA . SER A 1 99 ? 14.559 -8.476 -9.446 1.00 84.50 99 SER A CA 1
ATOM 772 C C . SER A 1 99 ? 13.952 -9.719 -10.101 1.00 84.50 99 SER A C 1
ATOM 774 O O . SER A 1 99 ? 14.485 -10.818 -9.946 1.00 84.50 99 SER A O 1
ATOM 776 N N . HIS A 1 100 ? 12.886 -9.550 -10.886 1.00 80.12 100 HIS A N 1
ATOM 777 C CA . HIS A 1 100 ? 12.187 -10.654 -11.548 1.00 80.12 100 HIS A CA 1
ATOM 778 C C . HIS A 1 100 ? 12.658 -10.905 -12.990 1.00 80.12 100 HIS A C 1
ATOM 780 O O . HIS A 1 100 ? 12.142 -11.795 -13.663 1.00 80.12 100 HIS A O 1
ATOM 786 N N . ARG A 1 101 ? 13.684 -10.171 -13.452 1.00 73.31 101 ARG A N 1
ATOM 787 C CA . ARG A 1 101 ? 14.283 -10.287 -14.795 1.00 73.31 101 ARG A CA 1
ATOM 788 C C . ARG A 1 101 ? 13.279 -10.100 -15.938 1.00 73.31 101 ARG A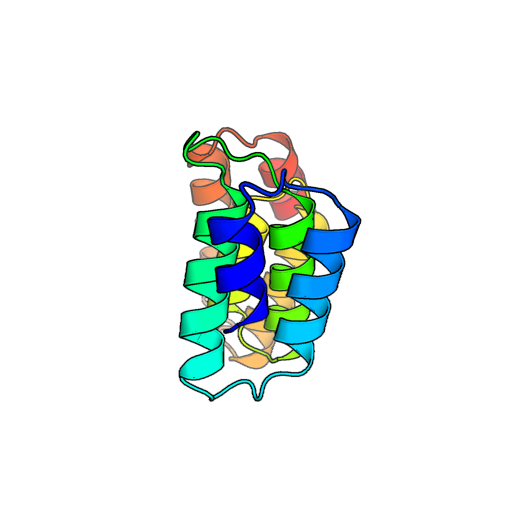 C 1
ATOM 790 O O . ARG A 1 101 ? 13.448 -10.685 -17.008 1.00 73.31 101 ARG A O 1
ATOM 797 N N . TYR A 1 102 ? 12.287 -9.231 -15.755 1.00 74.06 102 TYR A N 1
ATOM 798 C CA . TYR A 1 102 ? 11.356 -8.826 -16.814 1.00 74.06 102 TYR A CA 1
ATOM 799 C C . TYR A 1 102 ? 11.998 -7.797 -17.759 1.00 74.06 102 TYR A C 1
ATOM 801 O O . TYR A 1 102 ? 11.444 -6.736 -18.031 1.00 74.06 102 TYR A O 1
ATOM 809 N N . CYS A 1 103 ? 13.198 -8.094 -18.264 1.00 71.62 103 CYS A N 1
ATOM 810 C CA . CYS A 1 103 ? 14.020 -7.146 -19.023 1.00 71.62 103 CYS A CA 1
ATOM 811 C C . CYS A 1 103 ? 13.351 -6.645 -20.316 1.00 71.62 103 CYS A C 1
ATOM 813 O O . CYS A 1 103 ? 13.740 -5.601 -20.827 1.00 71.62 103 CYS A O 1
ATOM 815 N N . ASN A 1 104 ? 12.357 -7.376 -20.829 1.00 80.94 104 ASN A N 1
ATOM 816 C CA . ASN A 1 104 ? 11.622 -7.038 -22.049 1.00 80.94 104 ASN A CA 1
ATOM 817 C C . ASN A 1 104 ? 10.249 -6.392 -21.782 1.00 80.94 104 ASN A C 1
ATOM 819 O O . ASN A 1 104 ? 9.548 -6.101 -22.741 1.00 80.94 104 ASN A O 1
ATOM 823 N N . GLU A 1 105 ? 9.851 -6.209 -20.519 1.00 82.81 105 GLU A N 1
ATOM 824 C CA . GLU A 1 105 ? 8.538 -5.652 -20.140 1.00 82.81 105 GLU A CA 1
ATOM 825 C C . GLU A 1 105 ? 8.670 -4.378 -19.293 1.00 82.81 105 GLU A C 1
ATOM 827 O O . GLU A 1 105 ? 7.686 -3.876 -18.759 1.00 82.81 105 GLU A O 1
ATOM 832 N N . VAL A 1 106 ? 9.887 -3.846 -19.154 1.00 83.94 106 VAL A N 1
ATOM 833 C CA . VAL A 1 106 ? 10.200 -2.643 -18.361 1.00 83.94 106 VAL A CA 1
ATOM 834 C C . VAL A 1 106 ? 9.275 -1.472 -18.734 1.00 83.94 106 VAL A C 1
ATOM 836 O O . VAL A 1 106 ? 8.741 -0.776 -17.874 1.00 83.94 106 VAL A O 1
ATOM 839 N N . ASP A 1 107 ? 9.003 -1.297 -20.023 1.00 89.00 107 ASP A N 1
ATOM 840 C CA . ASP A 1 107 ? 8.063 -0.305 -20.547 1.00 89.00 107 ASP A CA 1
ATOM 841 C C . ASP A 1 107 ? 6.597 -0.588 -20.167 1.00 89.00 107 ASP A C 1
ATOM 843 O O . ASP A 1 107 ? 5.844 0.342 -19.864 1.00 89.00 107 ASP A O 1
ATOM 847 N N . VAL A 1 108 ? 6.189 -1.857 -20.116 1.00 90.69 108 VAL A N 1
ATOM 848 C CA . VAL A 1 108 ? 4.838 -2.277 -19.712 1.00 90.69 108 VAL A CA 1
ATOM 849 C C . VAL A 1 108 ? 4.554 -1.909 -18.255 1.00 90.69 108 VAL A C 1
ATOM 851 O O . VAL A 1 108 ? 3.474 -1.385 -17.968 1.00 90.69 108 VAL A O 1
ATOM 854 N N . PHE A 1 109 ? 5.509 -2.107 -17.341 1.00 89.69 109 PHE A N 1
ATOM 855 C CA . PHE A 1 109 ? 5.331 -1.779 -15.918 1.00 89.69 109 PHE A CA 1
ATOM 856 C C . PHE A 1 109 ? 5.046 -0.291 -15.696 1.00 89.69 109 PHE A C 1
ATOM 858 O O . PHE A 1 109 ? 4.088 0.073 -15.002 1.00 89.69 109 PHE A O 1
ATOM 865 N N . VAL A 1 110 ? 5.844 0.583 -16.314 1.00 92.00 110 VAL A N 1
ATOM 866 C CA . VAL A 1 110 ? 5.643 2.032 -16.195 1.00 92.00 110 VAL A CA 1
ATOM 867 C C . VAL A 1 110 ? 4.396 2.498 -16.941 1.00 92.00 110 VAL A C 1
ATOM 869 O O . VAL A 1 110 ? 3.652 3.325 -16.412 1.00 92.00 110 VAL A O 1
ATOM 872 N N . ALA A 1 111 ? 4.098 1.934 -18.118 1.00 94.50 111 ALA A N 1
ATOM 873 C CA . ALA A 1 111 ? 2.881 2.252 -18.860 1.00 94.50 111 ALA A CA 1
ATOM 874 C C . ALA A 1 111 ? 1.624 1.900 -18.051 1.00 94.50 111 ALA A C 1
ATOM 876 O O . ALA A 1 111 ? 0.707 2.718 -17.943 1.00 94.50 111 ALA A O 1
ATOM 877 N N . GLN A 1 112 ? 1.599 0.722 -17.421 1.00 93.75 112 GLN A N 1
ATOM 878 C CA . GLN A 1 112 ? 0.504 0.299 -16.554 1.00 93.75 112 GLN A CA 1
ATOM 879 C C . GLN A 1 112 ? 0.318 1.265 -15.377 1.00 93.75 112 GLN A C 1
ATOM 881 O O . GLN A 1 112 ? -0.799 1.734 -15.147 1.00 93.75 112 GLN A O 1
ATOM 886 N N . ALA A 1 113 ? 1.396 1.607 -14.663 1.00 93.00 113 ALA A N 1
ATOM 887 C CA . ALA A 1 113 ? 1.329 2.526 -13.529 1.00 93.00 113 ALA A CA 1
ATOM 888 C C . ALA A 1 113 ? 0.835 3.923 -13.945 1.00 93.00 113 ALA A C 1
ATOM 890 O O . ALA A 1 113 ? -0.046 4.493 -13.299 1.00 93.00 113 ALA A O 1
ATOM 891 N N . ILE A 1 114 ? 1.337 4.457 -15.063 1.00 94.69 114 ILE A N 1
ATOM 892 C CA . ILE A 1 114 ? 0.907 5.744 -15.626 1.00 94.69 114 ILE A CA 1
ATOM 893 C C . ILE A 1 114 ? -0.588 5.739 -15.935 1.00 94.69 114 ILE A C 1
ATOM 895 O O . ILE A 1 114 ? -1.299 6.654 -15.511 1.00 94.69 114 ILE A O 1
ATOM 899 N N . LEU A 1 115 ? -1.081 4.712 -16.633 1.00 95.56 115 LEU A N 1
ATOM 900 C CA . LEU A 1 115 ? -2.499 4.594 -16.977 1.00 95.56 115 LEU A CA 1
ATOM 901 C C . LEU A 1 115 ? -3.373 4.510 -15.718 1.00 95.56 115 LEU A C 1
ATOM 903 O O . LEU A 1 115 ? -4.402 5.181 -15.644 1.00 95.56 115 LEU A O 1
ATOM 907 N N . GLN A 1 116 ? -2.938 3.770 -14.696 1.00 94.00 116 GLN A N 1
ATOM 908 C CA . GLN A 1 116 ? -3.643 3.682 -13.414 1.00 94.00 116 GLN A CA 1
ATOM 909 C C . GLN A 1 116 ? -3.684 5.033 -12.679 1.00 94.00 116 GLN A C 1
ATOM 911 O O . GLN A 1 116 ? -4.758 5.458 -12.245 1.00 94.00 116 GLN A O 1
ATOM 916 N N . PHE A 1 117 ? -2.566 5.764 -12.592 1.00 92.88 117 PHE A N 1
ATOM 917 C CA . PHE A 1 117 ? -2.552 7.110 -12.001 1.00 92.88 117 PHE A CA 1
ATOM 918 C C . PHE A 1 117 ? -3.447 8.094 -12.770 1.00 92.88 117 PHE A C 1
ATOM 920 O O . PHE A 1 117 ? -4.137 8.912 -12.152 1.00 92.88 117 PHE A O 1
ATOM 927 N N . LEU A 1 118 ? -3.492 7.997 -14.103 1.00 93.62 118 LEU A N 1
ATOM 928 C CA . LEU A 1 118 ? -4.383 8.806 -14.938 1.00 93.62 118 LEU A CA 1
ATOM 929 C C . LEU A 1 118 ? -5.862 8.490 -14.673 1.00 93.62 118 LEU A C 1
ATOM 931 O O . LEU A 1 118 ? -6.661 9.423 -14.555 1.00 93.62 118 LEU A O 1
ATOM 935 N N . CYS A 1 119 ? -6.230 7.215 -14.500 1.00 93.62 119 CYS A N 1
ATOM 936 C CA . CYS A 1 119 ? -7.580 6.814 -14.082 1.00 93.62 119 CYS A CA 1
ATOM 937 C C . CYS A 1 119 ? -7.963 7.400 -12.713 1.00 93.62 119 CYS A C 1
ATOM 939 O O . CYS A 1 119 ? -9.109 7.801 -12.511 1.00 93.62 119 CYS A O 1
ATOM 941 N N . LEU A 1 120 ? -6.995 7.524 -11.800 1.00 89.69 120 LEU A N 1
ATOM 942 C CA . LEU A 1 120 ? -7.160 8.172 -10.494 1.00 89.69 120 LEU A CA 1
ATOM 943 C C . LEU A 1 120 ? -7.057 9.708 -10.549 1.00 89.69 120 LEU A C 1
ATOM 945 O O . LEU A 1 120 ? -7.118 10.369 -9.514 1.00 89.69 120 LEU A O 1
ATOM 949 N N . LYS A 1 121 ? -6.925 10.297 -11.747 1.00 91.00 121 LYS A N 1
ATOM 950 C CA . LYS A 1 121 ? -6.764 11.743 -11.987 1.00 91.00 121 LYS A CA 1
ATOM 951 C C . LYS A 1 121 ? -5.537 12.358 -11.293 1.00 91.00 121 LYS A C 1
ATOM 953 O O . LYS A 1 121 ? -5.472 13.578 -11.134 1.00 91.00 121 LYS A O 1
ATOM 958 N N . ASN A 1 122 ? -4.538 11.552 -10.934 1.00 88.75 122 ASN A N 1
ATOM 959 C CA . ASN A 1 122 ? -3.328 11.992 -10.240 1.00 88.75 122 ASN A CA 1
ATOM 960 C C . ASN A 1 122 ? -2.212 12.371 -11.231 1.00 88.75 122 ASN A C 1
ATOM 962 O O . ASN A 1 122 ? -1.194 11.692 -11.354 1.00 88.75 122 ASN A O 1
ATOM 966 N N . LYS A 1 123 ? -2.412 13.485 -11.946 1.00 91.56 123 LYS A N 1
ATOM 967 C CA . LYS A 1 123 ? -1.484 13.959 -12.992 1.00 91.56 123 LYS A CA 1
ATOM 968 C C . LYS A 1 123 ? -0.074 14.250 -12.465 1.00 91.56 123 LYS A C 1
ATOM 970 O O . LYS A 1 123 ? 0.895 14.050 -13.192 1.00 91.56 123 LYS A O 1
ATOM 975 N N . THR A 1 124 ? 0.035 14.725 -11.223 1.00 92.00 124 THR A N 1
ATOM 976 C CA . THR A 1 124 ? 1.322 15.059 -10.601 1.00 92.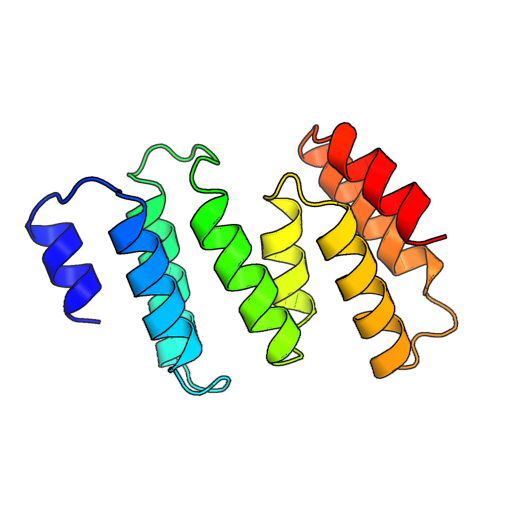00 124 THR A CA 1
ATOM 977 C C . THR A 1 124 ? 2.170 13.808 -10.410 1.00 92.00 124 THR A C 1
ATOM 979 O O . THR A 1 124 ? 3.290 13.766 -10.916 1.00 92.00 124 THR A O 1
ATOM 982 N N . SER A 1 125 ? 1.633 12.764 -9.763 1.00 92.12 125 SER A N 1
ATOM 983 C CA . SER A 1 125 ? 2.359 11.495 -9.628 1.00 92.12 125 SER A CA 1
ATOM 984 C C . SER A 1 125 ? 2.626 10.855 -10.986 1.00 92.12 125 SER A C 1
ATOM 986 O O . SER A 1 125 ? 3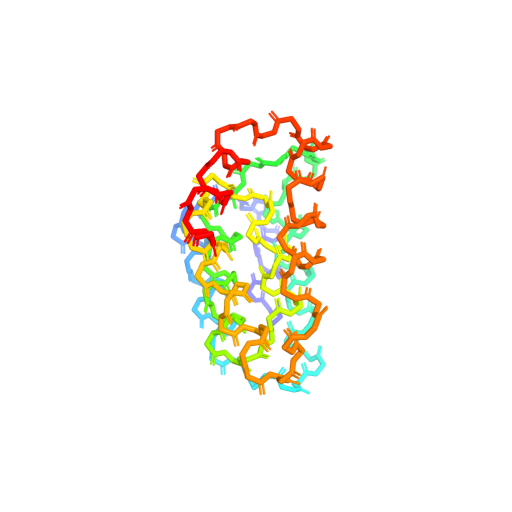.715 10.329 -11.171 1.00 92.12 125 SER A O 1
ATOM 988 N N . THR A 1 126 ? 1.701 10.944 -11.955 1.00 92.62 126 THR A N 1
ATOM 989 C CA . THR A 1 126 ? 1.936 10.433 -13.316 1.00 92.62 126 THR A CA 1
ATOM 990 C C . THR A 1 126 ? 3.213 11.004 -13.931 1.00 92.62 126 THR A C 1
ATOM 992 O O . THR A 1 126 ? 4.041 10.243 -14.427 1.00 92.62 126 THR A O 1
ATOM 995 N N . LEU A 1 127 ? 3.382 12.331 -13.894 1.00 94.19 127 LEU A N 1
ATOM 996 C CA . LEU A 1 127 ? 4.558 12.984 -14.468 1.00 94.19 127 LEU A CA 1
ATOM 997 C C . LEU A 1 127 ? 5.840 12.568 -13.741 1.00 94.19 127 LEU A C 1
ATOM 999 O O . LEU A 1 127 ? 6.835 12.273 -14.396 1.00 94.19 127 LEU A O 1
ATOM 1003 N N . VAL A 1 128 ? 5.808 12.529 -12.406 1.00 95.88 128 VAL A N 1
ATOM 1004 C CA . VAL A 1 128 ? 6.970 12.130 -11.600 1.00 95.88 128 VAL A CA 1
ATOM 1005 C C . VAL A 1 128 ? 7.356 10.682 -11.893 1.00 95.88 128 VAL A C 1
ATOM 1007 O O . VAL A 1 128 ? 8.512 10.431 -12.196 1.00 95.88 128 VAL A O 1
ATOM 1010 N N . VAL A 1 129 ? 6.399 9.745 -11.892 1.00 94.69 129 VAL A N 1
ATOM 1011 C CA . VAL A 1 129 ? 6.667 8.330 -12.202 1.00 94.69 129 VAL A CA 1
ATOM 1012 C C . VAL A 1 129 ? 7.336 8.189 -13.565 1.00 94.69 129 VAL A C 1
ATOM 1014 O O . VAL A 1 129 ? 8.353 7.517 -13.670 1.00 94.69 129 VAL A O 1
ATOM 1017 N N . PHE A 1 130 ? 6.795 8.850 -14.592 1.00 93.81 130 PHE A N 1
ATOM 1018 C CA . PHE A 1 130 ? 7.350 8.797 -15.944 1.00 93.81 130 PHE A CA 1
ATOM 1019 C C . PHE A 1 130 ? 8.791 9.320 -16.005 1.00 93.81 130 PHE A C 1
ATOM 1021 O O . PHE A 1 130 ? 9.651 8.661 -16.577 1.00 93.81 130 PHE A O 1
ATOM 1028 N N . MET A 1 131 ? 9.059 10.481 -15.398 1.00 95.06 131 MET A N 1
ATOM 1029 C CA . MET A 1 131 ? 10.384 11.115 -15.438 1.00 95.06 131 MET A CA 1
ATOM 1030 C C . MET A 1 131 ? 11.429 10.401 -14.581 1.00 95.06 131 MET A C 1
ATOM 1032 O O . MET A 1 131 ? 12.614 10.506 -14.863 1.00 95.06 131 MET A O 1
ATOM 1036 N N . THR A 1 132 ? 11.007 9.725 -13.516 1.00 93.81 132 THR A N 1
ATOM 1037 C CA . THR A 1 132 ? 11.902 8.987 -12.623 1.00 93.81 132 THR A CA 1
ATOM 1038 C C . THR A 1 132 ? 12.256 7.604 -13.167 1.00 93.81 132 THR A C 1
ATOM 1040 O O . THR A 1 132 ? 13.337 7.094 -12.883 1.00 93.81 132 THR A O 1
ATOM 1043 N N . TYR A 1 133 ? 11.320 6.959 -13.864 1.00 88.38 133 TYR A N 1
ATOM 1044 C CA . TYR A 1 133 ? 11.460 5.569 -14.295 1.00 88.38 133 TYR A CA 1
ATOM 1045 C C . TYR A 1 133 ? 12.304 5.408 -15.571 1.00 88.38 133 TYR A C 1
ATOM 1047 O O . TYR A 1 133 ? 12.902 4.352 -15.769 1.00 88.38 133 TYR A O 1
ATOM 1055 N N . ILE A 1 134 ? 12.319 6.428 -16.436 1.00 81.75 134 ILE A N 1
ATOM 1056 C CA . ILE A 1 134 ? 13.057 6.467 -17.713 1.00 81.75 134 ILE A CA 1
ATOM 1057 C C . ILE A 1 134 ? 14.464 7.016 -17.493 1.00 81.75 134 ILE A C 1
ATOM 1059 O O . ILE A 1 134 ? 15.409 6.427 -18.064 1.00 81.75 134 ILE A O 1
#

pLDDT: mean 88.57, std 9.04, range [51.81, 95.88]

Radius of gyration: 15.82 Å; chains: 1; bounding box: 32×30×43 Å

Sequence (134 aa):
MLVLESLEKSDAKVAEDLLENMAKLFCLMHSNSPERAAFLSRALKWSSGGSGKLEHSKLHQLLAITLWKDQNCSESQYHFLHLTDGQGCANMLLEYCLSHRYCNEVDVFVAQAILQFLCLKNKTSTLVVFMTYI

Secondary structure (DSSP, 8-state):
-HHHHHHHHTTPPP-HHHHHHHHHHHHHS-TT-HHHHHHHHHHHHHHTTTS-----HHHHHHHHHHHHHTT-HHHHHHHHHTSS-HHHHHHHHHHHHHHTT-TT-HHHHHHHHHHHHHHTT-HHHHHHHHHHH-